Protein AF-A0A4R6T3M1-F1 (afdb_monomer)

Sequence (156 aa):
MNYNQKLEEFLGISLEDYPSTAYSLIEARARRYSRFPEFFSYRYLDEPIFGMFTKIEVVTLEYVNNRHMKLIDEDFNVSKLDVVKKLIDGLVDIYGADDNRNLWLSEDEEEEIILNQWKGRSWDFPKNEEIRAITISLEENNFRLCIHEMGNLIDF

pLDDT: mean 82.92, std 15.26, range [36.41, 96.75]

Foldseek 3Di:
DFLQVLVCVQQVHHPPPPDDPPFDDFDWDDDPPDPWTKTKTKDAAPAAGLNAFGMWIWIDTPQDPKIKIKRKRQQADLVCVVSVQVVLQSCCVRQNAFPVNDNGQDPVQNVCVNVLNRAWTWHDDPPDQRHWIWTWGGDPNMTMIMTIRDDDDPPD

Nearest PDB structures (foldseek):
  4e04-assembly1_A  TM=2.396E-01  e=5.055E-01  Rhodopseudomonas palustris CGA009
  6ae3-assembly2_D  TM=3.972E-01  e=4.264E+00  Mus musculus
  5k5n-assembly2_B  TM=2.914E-01  e=2.989E+00  Homo sapiens
  5f95-assembly1_A  TM=2.564E-01  e=1.558E+00  Homo sapiens
  5k5n-assembly1_A  TM=3.036E-01  e=4.264E+00  Homo sapiens

Mean predicted aligned error: 7.01 Å

Radius of gyration: 15.83 Å; Cα contacts (8 Å, |Δi|>4): 267; chains: 1; bounding box: 46×38×40 Å

Secondary structure (DSSP, 8-state):
--HHHHHHHHHTS-TTSTTSTT---EEEE--TT-SSPEEEEEEEEEEEETTTEEEEEEEEETTEEEEEEEEEETT--GGGHHHHHHHHHHHHHHH-S-TT--SS--HHHHHHHHTT----EEE--TT-TTS-EEEEEEETTEEEEEEE--PPP---

Solvent-accessible surface area (backbone atoms only — not comparable to full-atom values): 8987 Å² total; per-residue (Å²): 133,58,61,54,58,53,50,23,64,71,49,72,48,72,84,78,71,63,89,52,95,85,48,82,42,81,48,77,44,80,43,97,89,46,97,57,47,38,36,38,30,40,47,78,48,95,65,45,44,76,80,59,26,36,31,42,37,38,40,40,41,88,88,44,92,37,42,35,40,31,40,28,20,77,77,53,54,72,91,46,48,70,52,51,51,54,50,52,45,51,47,24,73,68,71,41,50,33,77,87,64,47,68,66,90,48,74,68,52,53,51,25,51,69,69,72,65,30,80,57,51,43,40,77,48,96,86,40,72,80,43,63,27,39,36,37,35,51,54,93,49,25,37,35,44,36,41,36,48,55,58,84,73,79,88,123

Structure (mmCIF, N/CA/C/O backbone):
data_AF-A0A4R6T3M1-F1
#
_entry.id   AF-A0A4R6T3M1-F1
#
loop_
_atom_site.group_PDB
_atom_site.id
_atom_site.type_symbol
_atom_site.label_atom_id
_atom_site.label_alt_id
_atom_site.label_comp_id
_atom_site.label_asym_id
_atom_site.label_entity_id
_atom_site.label_seq_id
_atom_site.pdbx_PDB_ins_code
_atom_site.Cartn_x
_atom_site.Cartn_y
_atom_site.Cartn_z
_atom_site.occupancy
_atom_site.B_iso_or_equiv
_atom_site.auth_seq_id
_atom_site.auth_comp_id
_atom_site.auth_asym_id
_atom_site.auth_atom_id
_atom_site.pdbx_PDB_model_num
ATOM 1 N N . MET A 1 1 ? 9.590 -19.475 3.064 1.00 63.41 1 MET A N 1
ATOM 2 C CA . MET A 1 1 ? 8.956 -18.471 2.191 1.00 63.41 1 MET A CA 1
ATOM 3 C C . MET A 1 1 ? 9.583 -17.126 2.503 1.00 63.41 1 MET A C 1
ATOM 5 O O . MET A 1 1 ? 9.626 -16.783 3.681 1.00 63.41 1 MET A O 1
ATOM 9 N N . ASN A 1 2 ? 10.145 -16.446 1.501 1.00 82.44 2 ASN A N 1
ATOM 10 C CA . ASN A 1 2 ? 10.742 -15.112 1.676 1.00 82.44 2 ASN A CA 1
ATOM 11 C C . ASN A 1 2 ? 9.620 -14.057 1.850 1.00 82.44 2 ASN A C 1
ATOM 13 O O . ASN A 1 2 ? 8.499 -14.288 1.403 1.00 82.44 2 ASN A O 1
ATOM 17 N N . TYR A 1 3 ? 9.898 -12.928 2.507 1.00 85.56 3 TYR A N 1
ATOM 18 C CA . TYR A 1 3 ? 8.975 -11.812 2.750 1.00 85.56 3 TYR A CA 1
ATOM 19 C C . TYR A 1 3 ? 8.263 -11.353 1.476 1.00 85.56 3 TYR A C 1
ATOM 21 O O . TYR A 1 3 ? 7.046 -11.209 1.482 1.00 85.56 3 TYR A O 1
ATOM 29 N N . ASN A 1 4 ? 8.994 -11.224 0.365 1.00 85.25 4 ASN A N 1
ATOM 30 C CA . ASN A 1 4 ? 8.401 -10.801 -0.907 1.00 85.25 4 ASN A CA 1
ATOM 31 C C . ASN A 1 4 ? 7.359 -11.805 -1.419 1.00 85.25 4 ASN A C 1
ATOM 33 O O . ASN A 1 4 ? 6.293 -11.390 -1.845 1.00 85.25 4 ASN A O 1
ATOM 37 N N . GLN A 1 5 ? 7.609 -13.113 -1.284 1.00 88.00 5 GLN A N 1
ATOM 38 C CA . GLN A 1 5 ? 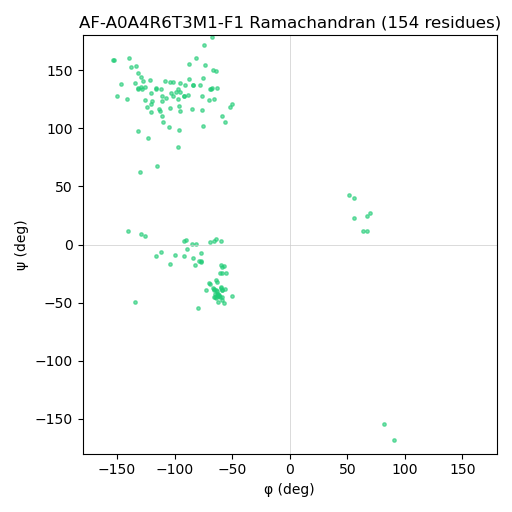6.634 -14.144 -1.669 1.00 88.00 5 GLN A CA 1
ATOM 39 C C . GLN A 1 5 ? 5.382 -14.096 -0.788 1.00 88.00 5 GLN A C 1
ATOM 41 O O . GLN A 1 5 ? 4.275 -14.264 -1.285 1.00 88.00 5 GLN A O 1
ATOM 46 N N . LYS A 1 6 ? 5.549 -13.838 0.519 1.00 92.38 6 LYS A N 1
ATOM 47 C CA . LYS A 1 6 ? 4.408 -13.637 1.423 1.00 92.38 6 LYS A CA 1
ATOM 48 C C . LYS A 1 6 ? 3.585 -12.414 1.022 1.00 92.38 6 LYS A C 1
ATOM 50 O O . LYS A 1 6 ? 2.363 -12.484 1.045 1.00 92.38 6 LYS A O 1
ATOM 55 N N . LEU A 1 7 ? 4.247 -11.315 0.658 1.00 91.38 7 LEU A N 1
ATOM 56 C CA . LEU A 1 7 ? 3.585 -10.096 0.200 1.00 91.38 7 LEU A CA 1
ATOM 57 C C . LEU A 1 7 ? 2.838 -10.322 -1.120 1.00 91.38 7 LEU A C 1
ATOM 59 O O . LEU A 1 7 ? 1.692 -9.903 -1.242 1.00 91.38 7 LEU A O 1
ATOM 63 N N . GLU A 1 8 ? 3.460 -11.001 -2.084 1.00 90.94 8 GLU A N 1
ATOM 64 C CA . GLU A 1 8 ? 2.838 -11.363 -3.363 1.00 90.94 8 GLU A CA 1
ATOM 65 C C . GLU A 1 8 ? 1.588 -12.227 -3.165 1.00 90.94 8 GLU A C 1
ATOM 67 O O . GLU A 1 8 ? 0.537 -11.923 -3.726 1.00 90.94 8 GLU A O 1
ATOM 72 N N . GLU A 1 9 ? 1.670 -13.266 -2.327 1.00 93.06 9 GLU A N 1
ATOM 73 C CA . GLU A 1 9 ? 0.533 -14.137 -2.007 1.00 93.06 9 GLU A CA 1
ATOM 74 C C . GLU A 1 9 ? -0.589 -13.369 -1.300 1.00 93.06 9 GLU A C 1
ATOM 76 O O . GLU A 1 9 ? -1.760 -13.518 -1.645 1.00 93.06 9 GLU A O 1
ATOM 81 N N . PHE A 1 10 ? -0.230 -12.507 -0.349 1.00 94.69 10 PHE A N 1
ATOM 82 C CA . PHE A 1 10 ? -1.178 -11.690 0.400 1.00 94.69 10 PHE A CA 1
ATOM 83 C C . PHE A 1 10 ? -1.916 -10.673 -0.481 1.00 94.69 10 PHE A C 1
ATOM 85 O O . PHE A 1 10 ? -3.127 -10.496 -0.346 1.00 94.69 10 PHE A O 1
ATOM 92 N N . LEU A 1 11 ? -1.198 -10.014 -1.392 1.00 92.00 11 LEU A N 1
ATOM 93 C CA . LEU A 1 11 ? -1.775 -9.036 -2.313 1.00 92.00 11 LEU A CA 1
ATOM 94 C C . LEU A 1 11 ? -2.416 -9.691 -3.546 1.00 92.00 11 LEU A C 1
ATOM 96 O O . LEU A 1 11 ? -3.212 -9.048 -4.226 1.00 92.00 11 LEU A O 1
ATOM 100 N N . GLY A 1 12 ? -2.089 -10.948 -3.849 1.00 89.50 12 GLY A N 1
ATOM 101 C CA . GLY A 1 12 ? -2.553 -11.643 -5.048 1.00 89.50 12 GLY A CA 1
ATOM 102 C C . GLY A 1 12 ? -1.938 -11.109 -6.347 1.00 89.50 12 GLY A C 1
ATOM 103 O O . GLY A 1 12 ? -2.569 -11.196 -7.398 1.00 89.50 12 GLY A O 1
ATOM 104 N N . ILE A 1 13 ? -0.730 -10.539 -6.288 1.00 87.00 13 ILE A N 1
ATOM 105 C CA . ILE A 1 13 ? 0.000 -9.995 -7.447 1.00 87.00 13 ILE A CA 1
ATOM 106 C C . ILE A 1 13 ? 1.453 -10.460 -7.434 1.00 87.00 13 ILE A C 1
ATOM 108 O O . ILE A 1 13 ? 2.001 -10.678 -6.359 1.00 87.00 13 ILE A O 1
ATOM 112 N N . SER A 1 14 ? 2.107 -10.536 -8.599 1.00 85.69 14 SER A N 1
ATOM 113 C CA . SER A 1 14 ? 3.570 -10.642 -8.638 1.00 85.69 14 SER A CA 1
ATOM 114 C C . SER A 1 14 ? 4.217 -9.264 -8.702 1.00 85.69 14 SER A C 1
ATOM 116 O O . SER A 1 14 ? 3.789 -8.383 -9.445 1.00 85.69 14 SER A O 1
ATOM 118 N N . LEU A 1 15 ? 5.283 -9.080 -7.932 1.00 79.88 15 LEU A N 1
ATOM 119 C CA . LEU A 1 15 ? 6.079 -7.863 -7.892 1.00 79.88 15 LEU A CA 1
ATOM 120 C C . LEU A 1 15 ? 7.024 -7.716 -9.096 1.00 79.88 15 LEU A C 1
ATOM 122 O O . LEU A 1 15 ? 7.542 -6.616 -9.313 1.00 79.88 15 LEU A O 1
ATOM 126 N N . GLU A 1 16 ? 7.253 -8.789 -9.860 1.00 76.44 16 GLU A N 1
ATOM 127 C CA . GLU A 1 16 ? 8.139 -8.806 -11.035 1.00 76.44 16 GLU A CA 1
ATO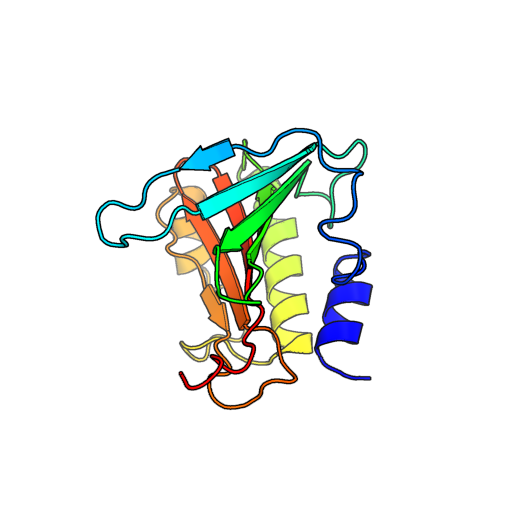M 128 C C . GLU A 1 16 ? 7.425 -8.505 -12.361 1.00 76.44 16 GLU A C 1
ATOM 130 O O . GLU A 1 16 ? 8.086 -8.235 -13.362 1.00 76.44 16 GLU A O 1
ATOM 135 N N . ASP A 1 17 ? 6.090 -8.453 -12.380 1.00 69.56 17 ASP A N 1
ATOM 136 C CA . ASP A 1 17 ? 5.299 -8.210 -13.600 1.00 69.56 17 ASP A CA 1
ATOM 137 C C . ASP A 1 17 ? 5.426 -6.765 -14.152 1.00 69.56 17 ASP A C 1
ATOM 139 O O . ASP A 1 17 ? 4.832 -6.400 -15.178 1.00 69.56 17 ASP A O 1
ATOM 143 N N . TYR A 1 18 ? 6.245 -5.926 -13.505 1.00 70.25 18 TYR A N 1
ATOM 144 C CA . TYR A 1 18 ? 6.271 -4.475 -13.664 1.00 70.25 18 TYR A CA 1
ATOM 145 C C . TYR A 1 18 ? 7.694 -3.914 -13.874 1.00 70.25 18 TYR A C 1
ATOM 147 O O . TYR A 1 18 ? 8.583 -4.237 -13.086 1.00 70.25 18 TYR A O 1
ATOM 155 N N . PRO A 1 19 ? 7.957 -3.004 -14.837 1.00 56.81 19 PRO A N 1
ATOM 156 C CA . PRO A 1 19 ? 7.111 -2.530 -15.927 1.00 56.81 19 PRO A CA 1
ATOM 157 C C . PRO A 1 19 ? 7.420 -3.308 -17.218 1.00 56.81 19 PRO A C 1
ATOM 159 O O . PRO A 1 19 ? 8.366 -3.004 -17.943 1.00 56.81 19 PRO A O 1
ATOM 162 N N . SER A 1 20 ? 6.608 -4.318 -17.528 1.00 49.72 20 SER A N 1
ATOM 163 C CA . SER A 1 20 ? 6.517 -4.820 -18.903 1.00 49.72 20 SER A CA 1
ATOM 164 C C . SER A 1 20 ? 5.712 -3.836 -19.774 1.00 49.7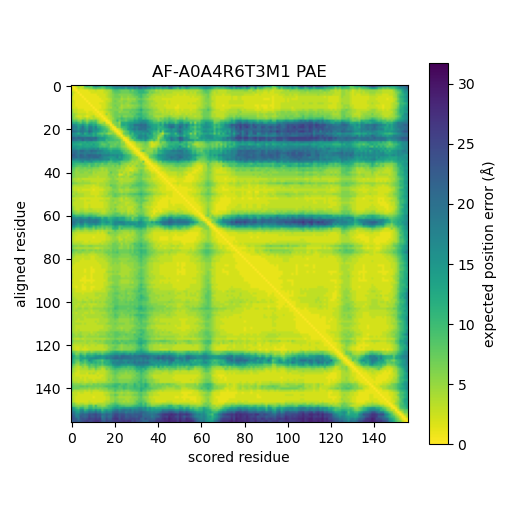2 20 SER A C 1
ATOM 166 O O . SER A 1 20 ? 5.091 -2.897 -19.274 1.00 49.72 20 SER A O 1
ATOM 168 N N . THR A 1 21 ? 5.679 -4.047 -21.093 1.00 50.66 21 THR A N 1
ATOM 169 C CA . THR A 1 21 ? 4.996 -3.200 -22.099 1.00 50.66 21 THR A CA 1
ATOM 170 C C . THR A 1 21 ? 3.472 -3.045 -21.915 1.00 50.66 21 THR A C 1
ATOM 172 O O . THR A 1 21 ? 2.821 -2.434 -22.756 1.00 50.66 21 THR A O 1
ATOM 175 N N . ALA A 1 22 ? 2.881 -3.612 -20.859 1.00 55.47 22 ALA A N 1
ATOM 176 C CA . ALA A 1 22 ? 1.446 -3.600 -20.572 1.00 55.47 22 ALA A CA 1
ATOM 177 C C . ALA A 1 22 ? 0.932 -2.301 -19.904 1.00 55.47 22 ALA A C 1
ATOM 179 O O . ALA A 1 22 ? -0.258 -2.203 -19.605 1.00 55.47 22 ALA A O 1
ATOM 180 N N . TYR A 1 23 ? 1.804 -1.319 -19.654 1.00 62.75 23 TYR A N 1
ATOM 181 C CA . TYR A 1 23 ? 1.466 -0.040 -19.020 1.00 62.75 23 TYR A CA 1
ATOM 182 C C . TYR A 1 23 ? 1.289 1.078 -20.054 1.00 62.75 23 TYR A C 1
ATOM 184 O O . TYR A 1 23 ? 2.133 1.268 -20.926 1.00 62.75 23 TYR A O 1
ATOM 192 N N . SER A 1 24 ? 0.185 1.825 -19.953 1.00 60.72 24 SER A N 1
ATOM 193 C CA . SER A 1 24 ? -0.336 2.643 -21.061 1.00 60.72 24 SER A CA 1
ATOM 194 C C . SER A 1 24 ? 0.197 4.078 -21.142 1.00 60.72 24 SER A C 1
ATOM 196 O O . SER A 1 24 ? -0.158 4.794 -22.077 1.00 60.72 24 SER A O 1
ATOM 198 N N . LEU A 1 25 ? 1.020 4.544 -20.200 1.00 61.69 25 LEU A N 1
ATOM 199 C CA . LEU A 1 25 ? 1.539 5.914 -20.227 1.00 61.69 25 LEU A CA 1
ATOM 200 C C . LEU A 1 25 ? 2.912 5.977 -19.571 1.00 61.69 25 LEU A C 1
ATOM 202 O O . LEU A 1 25 ? 3.020 5.552 -18.439 1.00 61.69 25 LEU A O 1
ATOM 206 N N . ILE A 1 26 ? 3.920 6.541 -20.238 1.00 68.25 26 ILE A N 1
ATOM 207 C CA . ILE A 1 26 ? 5.163 6.986 -19.595 1.00 68.25 26 ILE A CA 1
ATOM 208 C C . ILE A 1 26 ? 5.085 8.509 -19.520 1.00 68.25 26 ILE A C 1
ATOM 210 O O . ILE A 1 26 ? 5.286 9.199 -20.518 1.00 68.25 26 ILE A O 1
ATOM 214 N N . GLU A 1 27 ? 4.746 9.043 -18.352 1.00 72.81 27 GLU A N 1
ATOM 215 C CA . GLU A 1 27 ? 4.862 10.474 -18.078 1.00 72.81 27 GLU A CA 1
ATOM 216 C C . GLU A 1 27 ? 6.239 10.740 -17.463 1.00 72.81 27 GLU A C 1
ATOM 218 O O . GLU A 1 27 ? 6.614 10.088 -16.492 1.00 72.81 27 GLU A O 1
ATOM 223 N N . ALA A 1 28 ? 7.005 11.686 -18.009 1.00 71.38 28 ALA A N 1
ATOM 224 C CA . ALA A 1 28 ? 8.253 12.135 -17.398 1.00 71.38 28 ALA A CA 1
ATOM 225 C C . ALA A 1 28 ? 7.986 13.400 -16.575 1.00 71.38 28 ALA A C 1
ATOM 227 O O . ALA A 1 28 ? 7.578 14.423 -17.131 1.00 71.38 28 ALA A O 1
ATOM 228 N N . ARG A 1 29 ? 8.235 13.356 -15.262 1.00 74.38 29 ARG A N 1
ATOM 229 C CA . ARG A 1 29 ? 8.124 14.535 -14.388 1.00 74.38 29 ARG A CA 1
ATOM 230 C C . ARG A 1 29 ? 9.497 14.959 -13.890 1.00 74.38 29 ARG A C 1
ATOM 232 O O . ARG A 1 29 ? 10.298 14.146 -13.429 1.00 74.38 29 ARG A O 1
ATOM 239 N N . ALA A 1 30 ? 9.762 16.260 -13.957 1.00 65.38 30 ALA A N 1
ATOM 240 C CA . ALA A 1 30 ? 10.952 16.842 -13.354 1.00 65.38 30 ALA A CA 1
ATOM 241 C C . ALA A 1 30 ? 10.770 16.938 -11.832 1.00 65.38 30 ALA A C 1
ATOM 243 O O . ALA A 1 30 ? 9.796 17.518 -11.346 1.00 65.38 30 ALA A O 1
ATOM 244 N N . ARG A 1 31 ? 11.730 16.420 -11.062 1.00 63.62 31 ARG A N 1
ATOM 245 C CA . ARG A 1 31 ? 11.776 16.623 -9.609 1.00 63.62 31 ARG A CA 1
ATOM 246 C C . ARG A 1 31 ? 12.307 18.019 -9.286 1.00 63.62 31 ARG A C 1
ATOM 248 O O . ARG A 1 31 ? 13.332 18.432 -9.814 1.00 63.62 31 ARG A O 1
ATOM 255 N N . ARG A 1 32 ? 11.688 18.712 -8.319 1.00 57.00 32 ARG A N 1
ATOM 256 C CA . ARG A 1 32 ? 12.171 20.028 -7.835 1.00 57.00 32 ARG A CA 1
ATOM 257 C C . ARG A 1 32 ? 13.604 19.994 -7.273 1.00 57.00 32 ARG A C 1
ATOM 259 O O . ARG A 1 32 ? 14.266 21.025 -7.276 1.00 57.00 32 ARG A O 1
ATOM 266 N N . TYR A 1 33 ? 14.078 18.832 -6.812 1.00 60.12 33 TYR A N 1
ATOM 267 C CA . TYR A 1 33 ? 15.370 18.672 -6.124 1.00 60.12 33 TYR A CA 1
ATOM 268 C C . TYR A 1 33 ? 16.298 17.614 -6.746 1.00 60.12 33 TYR A C 1
ATOM 270 O O . TYR A 1 33 ? 17.335 17.304 -6.168 1.00 60.12 33 TYR A O 1
ATOM 278 N N . SER A 1 34 ? 15.953 17.053 -7.909 1.00 63.25 34 SER A N 1
ATOM 279 C CA . SER A 1 34 ? 16.798 16.086 -8.623 1.00 63.25 34 SER A CA 1
ATOM 280 C C . SER A 1 34 ? 16.990 16.540 -10.061 1.00 63.25 34 SER A C 1
ATOM 282 O O . SER A 1 34 ? 16.058 17.028 -10.694 1.00 63.25 34 SER A O 1
ATOM 284 N N . ARG A 1 35 ? 18.206 16.363 -10.584 1.00 64.19 35 ARG A N 1
ATOM 285 C CA . ARG A 1 35 ? 18.504 16.588 -12.006 1.00 64.19 35 ARG A CA 1
ATOM 286 C C . ARG A 1 35 ? 18.004 15.448 -12.896 1.00 64.19 35 ARG A C 1
ATOM 288 O O . ARG A 1 35 ? 18.068 15.580 -14.111 1.00 64.19 35 ARG A O 1
ATOM 295 N N . PHE A 1 36 ? 17.520 14.366 -12.293 1.00 69.06 36 PHE A N 1
ATOM 296 C CA . PHE A 1 36 ? 17.042 13.181 -12.990 1.00 69.06 36 PHE A CA 1
ATOM 297 C C . PHE A 1 36 ? 15.507 13.162 -13.015 1.00 69.06 36 PHE A C 1
ATOM 299 O O . PHE A 1 36 ? 14.892 13.362 -11.958 1.00 69.06 36 PHE A O 1
ATOM 306 N N . PRO A 1 37 ? 14.889 12.953 -14.190 1.00 69.12 37 PRO A N 1
ATOM 307 C CA . PRO A 1 37 ? 13.453 12.787 -14.316 1.00 69.12 37 PRO A CA 1
ATOM 308 C C . PRO A 1 37 ? 12.991 11.489 -13.647 1.00 69.12 37 PRO A C 1
ATOM 310 O O . PRO A 1 37 ? 13.708 10.487 -13.595 1.00 69.12 37 PRO A O 1
ATOM 313 N N . GLU A 1 38 ? 11.762 11.521 -13.151 1.00 75.50 38 GLU A N 1
ATOM 314 C CA . GLU A 1 38 ? 11.014 10.326 -12.777 1.00 75.50 38 GLU A CA 1
ATOM 315 C C . GLU A 1 38 ? 10.085 9.956 -13.926 1.00 75.50 38 GLU A C 1
ATOM 317 O O . GLU A 1 38 ? 9.392 10.819 -14.475 1.00 75.50 38 GLU A O 1
ATOM 322 N N . PHE A 1 39 ? 10.064 8.674 -14.272 1.00 79.06 39 PHE A N 1
ATOM 323 C CA . PHE A 1 39 ? 9.138 8.127 -15.250 1.00 79.06 39 PHE A CA 1
ATOM 324 C C . PHE A 1 39 ? 8.008 7.422 -14.516 1.00 79.06 39 PHE A C 1
ATOM 326 O O . PHE A 1 39 ? 8.248 6.566 -13.666 1.00 79.06 39 PHE A O 1
ATOM 333 N N . PHE A 1 40 ? 6.781 7.787 -14.856 1.00 83.75 40 PHE A N 1
ATOM 334 C CA . PHE A 1 40 ? 5.571 7.264 -14.244 1.00 83.75 40 PHE A CA 1
ATOM 335 C C . PHE A 1 40 ? 4.844 6.411 -15.259 1.00 83.75 40 PHE A C 1
ATOM 337 O O . PHE A 1 40 ? 4.506 6.893 -16.338 1.00 83.75 40 PHE A O 1
ATOM 344 N N . SER A 1 41 ? 4.598 5.163 -14.886 1.00 86.19 41 SER A N 1
ATOM 345 C CA . SER A 1 41 ? 3.740 4.233 -15.604 1.00 86.19 41 SER A CA 1
ATOM 346 C C . SER A 1 41 ? 2.547 3.865 -1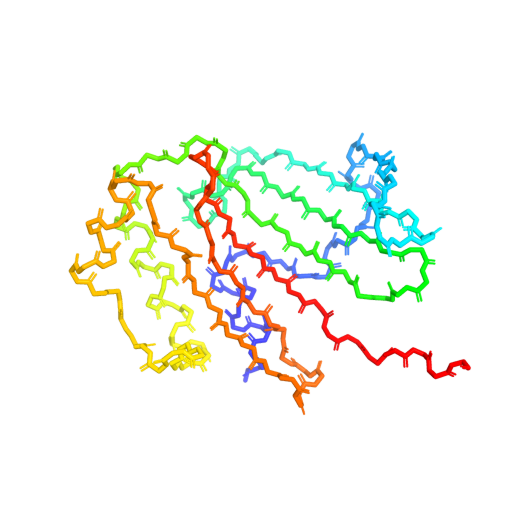4.753 1.00 86.19 41 SER A C 1
ATOM 348 O O . SER A 1 41 ? 2.719 3.564 -13.581 1.00 86.19 41 SER A O 1
ATOM 350 N N . TYR A 1 42 ? 1.335 3.867 -15.305 1.00 87.50 42 TYR A N 1
ATOM 351 C CA . TYR A 1 42 ? 0.164 3.431 -14.543 1.00 87.50 42 TYR A CA 1
ATOM 352 C C . TYR A 1 42 ? -0.820 2.598 -15.356 1.00 87.50 42 TYR A C 1
ATOM 354 O O . TYR A 1 42 ? -0.831 2.620 -16.590 1.00 87.50 42 TYR A O 1
ATOM 362 N N . ARG A 1 43 ? -1.657 1.862 -14.625 1.00 87.12 43 ARG A N 1
ATOM 363 C CA . ARG A 1 43 ? -2.762 1.065 -15.148 1.00 87.12 43 ARG A CA 1
ATOM 364 C C . ARG A 1 43 ? -3.913 1.062 -14.142 1.00 87.12 43 ARG A C 1
ATOM 366 O O . ARG A 1 43 ? -3.683 0.900 -12.946 1.00 87.12 43 ARG A O 1
ATOM 373 N N . TYR A 1 44 ? -5.134 1.195 -14.653 1.00 90.44 44 TYR A N 1
ATOM 374 C CA . TYR A 1 44 ? -6.358 0.918 -13.902 1.00 90.44 44 TYR A CA 1
ATOM 375 C C . TYR A 1 44 ? -6.720 -0.558 -14.026 1.00 90.44 44 TYR A C 1
ATOM 377 O O . TYR A 1 44 ? -6.514 -1.172 -15.079 1.00 90.44 44 TYR A O 1
ATOM 385 N N . LEU A 1 45 ? -7.221 -1.122 -12.939 1.00 89.25 45 LEU A N 1
ATOM 386 C CA . LEU A 1 45 ? -7.547 -2.532 -12.821 1.00 89.25 45 LEU A CA 1
ATOM 387 C C . LEU A 1 45 ? -9.051 -2.740 -12.967 1.00 89.25 45 LEU A C 1
ATOM 389 O O . LEU A 1 45 ? -9.842 -1.977 -12.416 1.00 89.25 45 LEU A O 1
ATOM 393 N N . ASP A 1 46 ? -9.425 -3.800 -13.678 1.00 88.81 46 ASP A N 1
ATOM 394 C CA . ASP A 1 46 ? -10.824 -4.220 -13.793 1.00 88.81 46 ASP A CA 1
ATOM 395 C C . ASP A 1 46 ? -11.343 -4.786 -12.458 1.00 88.81 46 ASP A C 1
ATOM 397 O O . ASP A 1 46 ? -12.506 -4.598 -12.104 1.00 88.81 46 ASP A O 1
ATOM 401 N N . GLU A 1 47 ? -10.458 -5.434 -11.693 1.00 91.56 47 GLU A N 1
ATOM 402 C CA . GLU A 1 47 ? -10.725 -5.960 -10.355 1.00 91.56 47 GLU A CA 1
ATOM 403 C C . GLU A 1 47 ? -9.769 -5.324 -9.329 1.00 91.56 47 GLU A C 1
ATOM 405 O O . GLU A 1 47 ? -8.556 -5.303 -9.564 1.00 91.56 47 GLU A O 1
ATOM 410 N N . PRO A 1 48 ? -10.268 -4.804 -8.189 1.00 93.00 48 PRO A N 1
ATOM 411 C CA . PRO A 1 48 ? -9.411 -4.173 -7.192 1.00 93.00 48 PRO A CA 1
ATOM 412 C C . PRO A 1 48 ? -8.484 -5.173 -6.493 1.00 93.00 48 PRO A C 1
ATOM 414 O O . PRO A 1 48 ? -8.937 -6.193 -5.966 1.00 93.00 48 PRO A O 1
ATOM 417 N N . ILE A 1 49 ? -7.202 -4.830 -6.368 1.00 92.69 49 ILE A N 1
ATOM 418 C CA . ILE A 1 49 ? -6.272 -5.579 -5.518 1.00 92.69 49 ILE A CA 1
ATOM 419 C C . ILE A 1 49 ? -6.682 -5.398 -4.062 1.00 92.69 49 ILE A C 1
ATOM 421 O O . ILE A 1 49 ? -6.986 -4.288 -3.612 1.00 92.69 49 ILE A O 1
ATOM 425 N N . PHE A 1 50 ? -6.692 -6.508 -3.324 1.00 92.88 50 PHE A N 1
ATOM 426 C CA . PHE A 1 50 ? -7.070 -6.534 -1.913 1.00 92.88 50 PHE A CA 1
ATOM 427 C C . PHE A 1 50 ? -8.480 -5.957 -1.649 1.00 92.88 50 PHE A C 1
ATOM 429 O O . PHE A 1 50 ? -8.782 -5.482 -0.558 1.00 92.88 50 PHE A O 1
ATOM 436 N N . GLY A 1 51 ? -9.352 -5.951 -2.669 1.00 91.31 51 GLY A N 1
ATOM 437 C CA . GLY A 1 51 ? -10.693 -5.367 -2.590 1.00 91.31 51 GLY A CA 1
ATOM 438 C C . GLY A 1 51 ? -10.725 -3.840 -2.437 1.00 91.31 51 GLY A C 1
ATOM 439 O O . GLY A 1 51 ? -11.787 -3.294 -2.142 1.00 91.31 51 GLY A O 1
ATOM 440 N N . MET A 1 52 ? -9.593 -3.150 -2.625 1.00 94.88 52 MET A N 1
ATOM 441 C CA . MET A 1 52 ? -9.467 -1.708 -2.382 1.00 94.88 52 MET A CA 1
ATOM 442 C C . MET A 1 52 ? -8.744 -0.964 -3.504 1.00 94.88 52 MET A C 1
ATOM 444 O O . MET A 1 52 ? -9.252 0.046 -3.981 1.00 94.88 52 MET A O 1
ATOM 448 N N . PHE A 1 53 ? -7.581 -1.445 -3.942 1.00 95.94 53 PHE A N 1
ATOM 449 C CA . PHE A 1 53 ? -6.723 -0.697 -4.858 1.00 95.94 53 PHE A CA 1
ATOM 450 C C . PHE A 1 53 ? -7.136 -0.909 -6.311 1.00 95.94 53 PHE A C 1
ATOM 452 O O . PHE A 1 53 ? -7.038 -2.015 -6.840 1.00 95.94 53 PHE A O 1
ATOM 459 N N . THR A 1 54 ? -7.565 0.157 -6.977 1.00 94.94 54 THR A N 1
ATOM 460 C CA . THR A 1 54 ? -8.050 0.129 -8.367 1.00 94.94 54 THR A CA 1
ATOM 461 C C . THR A 1 54 ? -6.998 0.578 -9.374 1.00 94.94 54 THR A C 1
ATOM 463 O O . THR A 1 54 ? -7.196 0.437 -10.582 1.00 94.94 54 THR A O 1
ATOM 466 N N . LYS A 1 55 ? -5.867 1.107 -8.903 1.00 93.00 55 LYS A N 1
ATOM 467 C CA . LYS A 1 55 ? -4.798 1.638 -9.743 1.00 93.00 55 LYS A CA 1
ATOM 468 C C . LYS A 1 55 ? -3.436 1.155 -9.270 1.00 93.00 55 LYS A C 1
ATOM 470 O O . LYS A 1 55 ? -3.145 1.147 -8.077 1.00 93.00 55 LYS A O 1
ATOM 475 N N . ILE A 1 56 ? -2.583 0.809 -10.229 1.00 91.06 56 ILE A N 1
ATOM 476 C CA . ILE A 1 56 ? -1.156 0.568 -10.006 1.00 91.06 56 ILE A CA 1
ATOM 477 C C . ILE A 1 56 ? -0.383 1.690 -10.684 1.00 91.06 56 ILE A C 1
ATOM 479 O O . 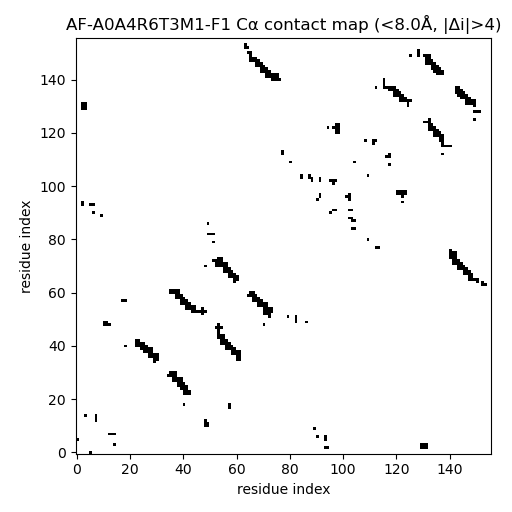ILE A 1 56 ? -0.571 1.932 -11.876 1.00 91.06 56 ILE A O 1
ATOM 483 N N . GLU A 1 57 ? 0.504 2.342 -9.944 1.00 90.06 57 GLU A N 1
ATOM 484 C CA . GLU A 1 57 ? 1.497 3.281 -10.460 1.00 90.06 57 GLU A CA 1
ATOM 485 C C . GLU A 1 57 ? 2.900 2.728 -10.189 1.00 90.06 57 GLU A C 1
ATOM 487 O O . GLU A 1 57 ? 3.202 2.270 -9.093 1.00 90.06 57 GLU A O 1
ATOM 492 N N . VAL A 1 58 ? 3.768 2.768 -11.189 1.00 87.31 58 VAL A N 1
ATOM 493 C CA . VAL A 1 58 ? 5.167 2.363 -11.114 1.00 87.31 58 VAL A CA 1
ATOM 494 C C . VAL A 1 58 ? 6.008 3.583 -11.446 1.00 87.31 58 VAL A C 1
ATOM 496 O O . VAL A 1 58 ? 5.849 4.184 -12.509 1.00 87.31 58 VAL A O 1
ATOM 499 N N . VAL A 1 59 ? 6.898 3.945 -10.531 1.00 83.19 59 VAL A N 1
ATOM 500 C CA . VAL A 1 59 ? 7.852 5.038 -10.701 1.00 83.19 59 VAL A CA 1
ATOM 501 C C . VAL A 1 59 ? 9.239 4.444 -10.892 1.00 83.19 59 VAL A C 1
ATOM 503 O O . VAL A 1 59 ? 9.700 3.655 -10.064 1.00 83.19 59 VAL A O 1
ATOM 506 N N . THR A 1 60 ? 9.906 4.833 -11.975 1.00 77.62 60 THR A N 1
ATOM 507 C CA . THR A 1 60 ? 11.287 4.440 -12.276 1.00 77.62 60 THR A CA 1
ATOM 508 C C . THR A 1 60 ? 12.177 5.672 -12.405 1.00 77.62 60 THR A C 1
ATOM 510 O O . THR A 1 60 ? 11.765 6.691 -12.964 1.00 77.62 60 THR A O 1
ATOM 513 N N . LEU A 1 61 ? 13.411 5.578 -11.912 1.00 70.56 61 LEU A N 1
ATOM 514 C CA . LEU A 1 61 ? 14.420 6.639 -11.976 1.00 70.56 61 LEU A CA 1
ATOM 515 C C . LEU A 1 61 ? 15.461 6.298 -13.051 1.00 70.56 61 LEU A C 1
ATOM 517 O O . LEU A 1 61 ? 15.877 5.151 -13.152 1.00 70.56 61 LEU A O 1
ATOM 521 N N . GLU A 1 62 ? 15.913 7.292 -13.823 1.00 58.53 62 GLU A N 1
ATOM 522 C CA . GLU A 1 62 ? 16.743 7.104 -15.036 1.00 58.53 62 GLU A CA 1
ATOM 523 C C . GLU A 1 62 ? 18.066 6.325 -14.823 1.00 58.53 62 GLU A C 1
ATOM 525 O O . GLU A 1 62 ? 18.613 5.789 -15.779 1.00 58.53 62 GLU A O 1
ATOM 530 N N . TYR A 1 63 ? 18.565 6.200 -13.586 1.00 54.78 63 TYR A N 1
ATOM 531 C CA . TYR A 1 63 ? 19.839 5.521 -13.274 1.00 54.78 63 TYR A CA 1
ATOM 532 C C . TYR A 1 63 ? 19.804 4.682 -11.994 1.00 54.78 63 TYR A C 1
ATOM 534 O O . TYR A 1 63 ? 20.844 4.248 -11.501 1.00 54.78 63 TYR A O 1
ATOM 542 N N . VAL A 1 64 ? 18.614 4.458 -11.436 1.00 54.09 64 VAL A N 1
ATOM 543 C CA . VAL A 1 64 ? 18.446 3.633 -10.243 1.00 54.09 64 VAL A CA 1
ATOM 544 C C . VAL A 1 64 ? 17.522 2.491 -10.628 1.00 54.09 64 VAL A C 1
ATOM 546 O O . VAL A 1 64 ? 16.376 2.732 -10.994 1.00 54.09 64 VAL A O 1
ATOM 549 N N . ASN A 1 65 ? 17.990 1.248 -10.497 1.00 53.72 65 ASN A N 1
ATOM 550 C CA . ASN A 1 65 ? 17.134 0.059 -10.614 1.00 53.72 65 ASN A CA 1
ATOM 551 C C . ASN A 1 65 ? 16.059 -0.003 -9.507 1.00 53.72 65 ASN A C 1
ATOM 553 O O . ASN A 1 65 ? 15.324 -0.979 -9.420 1.00 53.72 65 ASN A O 1
ATOM 557 N N . ASN A 1 66 ? 15.955 1.027 -8.663 1.00 65.19 66 ASN A N 1
ATOM 558 C CA . ASN A 1 66 ? 14.947 1.134 -7.625 1.00 65.19 66 ASN A CA 1
ATOM 559 C C . ASN A 1 66 ? 13.617 1.500 -8.279 1.00 65.19 66 ASN A C 1
ATOM 561 O O . ASN A 1 66 ? 13.371 2.650 -8.658 1.00 65.19 66 ASN A O 1
ATOM 565 N N . ARG A 1 67 ? 12.762 0.489 -8.424 1.00 74.06 67 ARG A N 1
ATOM 566 C CA . ARG A 1 67 ? 11.364 0.660 -8.797 1.00 74.06 67 ARG A CA 1
ATOM 567 C C . ARG A 1 67 ? 10.557 0.968 -7.540 1.00 74.06 67 ARG A C 1
ATOM 569 O O . ARG A 1 67 ? 10.717 0.333 -6.495 1.00 74.06 67 ARG A O 1
ATOM 576 N N . HIS A 1 68 ? 9.643 1.920 -7.659 1.00 83.88 68 HIS A N 1
ATOM 577 C CA . HIS A 1 68 ? 8.631 2.169 -6.640 1.00 83.88 68 HIS A CA 1
ATOM 578 C C . HIS A 1 68 ? 7.274 1.811 -7.213 1.00 83.88 68 HIS A C 1
ATOM 580 O O . HIS A 1 68 ? 6.812 2.451 -8.156 1.00 83.88 68 HIS A O 1
ATOM 586 N N . MET A 1 69 ? 6.637 0.795 -6.649 1.00 88.44 69 MET A N 1
ATOM 587 C CA . MET A 1 69 ? 5.261 0.462 -6.988 1.00 88.44 69 MET A CA 1
ATOM 588 C C . MET A 1 69 ? 4.333 1.108 -5.973 1.00 88.44 69 MET A C 1
ATOM 590 O O . MET A 1 69 ? 4.612 1.103 -4.779 1.00 88.44 69 MET A O 1
ATOM 594 N N . LYS A 1 70 ? 3.218 1.645 -6.443 1.00 92.38 70 LYS A N 1
ATOM 595 C CA . LYS A 1 70 ? 2.137 2.154 -5.616 1.00 92.38 70 LYS A CA 1
ATOM 596 C C . LYS A 1 70 ? 0.852 1.472 -6.037 1.00 92.38 70 LYS A C 1
ATOM 598 O O . LYS A 1 70 ? 0.472 1.544 -7.204 1.00 92.38 70 LYS A O 1
ATOM 603 N N . LEU A 1 71 ? 0.180 0.849 -5.084 1.00 94.81 71 LEU A N 1
ATOM 604 C CA . LEU A 1 71 ? -1.218 0.475 -5.219 1.00 94.81 71 LEU A CA 1
ATOM 605 C C . LEU A 1 71 ? -2.045 1.629 -4.661 1.00 94.81 71 LEU A C 1
ATOM 607 O O . LEU A 1 71 ? -1.764 2.111 -3.563 1.00 94.81 71 LEU A O 1
ATOM 611 N N . ILE A 1 72 ? -3.004 2.117 -5.439 1.00 95.62 72 ILE A N 1
ATOM 612 C CA . ILE A 1 72 ? -3.719 3.361 -5.160 1.00 95.62 72 ILE A CA 1
ATOM 613 C C . ILE A 1 72 ? -5.223 3.106 -5.213 1.00 95.62 72 ILE A C 1
ATOM 615 O O . ILE A 1 72 ? -5.736 2.475 -6.140 1.00 95.62 72 ILE A O 1
ATOM 619 N N . ASP A 1 73 ? -5.909 3.621 -4.203 1.00 96.50 73 ASP A N 1
ATOM 620 C CA . ASP A 1 73 ? -7.346 3.851 -4.178 1.00 96.50 73 ASP A CA 1
ATOM 621 C C . ASP A 1 73 ? -7.567 5.367 -4.205 1.00 96.50 73 ASP A C 1
ATOM 623 O O . ASP A 1 73 ? -7.268 6.047 -3.224 1.00 96.50 73 ASP A O 1
ATOM 627 N N . GLU A 1 74 ? -7.990 5.901 -5.354 1.00 93.75 74 GLU A N 1
ATOM 628 C CA . GLU A 1 74 ? -8.062 7.354 -5.594 1.00 93.75 74 GLU A CA 1
ATOM 629 C C . GLU A 1 74 ? -9.284 8.028 -4.954 1.00 93.75 74 GLU A C 1
ATOM 631 O O . GLU A 1 74 ? -9.303 9.245 -4.799 1.00 93.75 74 GLU A O 1
ATOM 636 N N . ASP A 1 75 ? -10.265 7.228 -4.531 1.00 92.50 75 ASP A N 1
ATOM 637 C CA . ASP A 1 75 ? -11.491 7.671 -3.869 1.00 92.50 75 ASP A CA 1
ATOM 638 C C . ASP A 1 75 ? -11.701 6.840 -2.593 1.00 92.50 75 ASP A C 1
ATOM 640 O O . ASP A 1 75 ? -12.657 6.060 -2.448 1.00 92.50 75 ASP A O 1
ATOM 644 N N . PHE A 1 76 ? -10.757 6.962 -1.657 1.00 94.62 76 PHE A N 1
ATOM 645 C CA . PHE A 1 76 ? -10.855 6.287 -0.372 1.00 94.62 76 PHE A CA 1
ATOM 646 C C . PHE A 1 76 ? -12.068 6.798 0.412 1.00 94.62 76 PHE A C 1
ATOM 648 O O . PHE A 1 76 ? -12.316 7.998 0.530 1.00 94.62 76 PHE A O 1
ATOM 655 N N . ASN A 1 77 ? -12.817 5.862 0.990 1.00 91.69 77 ASN A N 1
ATOM 656 C CA . ASN A 1 77 ? -13.963 6.144 1.843 1.00 91.69 77 ASN A CA 1
ATOM 657 C C . ASN A 1 77 ? -13.858 5.322 3.127 1.00 91.69 77 ASN A C 1
ATOM 659 O O . ASN A 1 77 ? -13.436 4.167 3.100 1.00 91.69 77 ASN A O 1
ATOM 663 N N . VAL A 1 78 ? -14.351 5.880 4.231 1.00 91.00 78 VAL A N 1
ATOM 664 C CA . VAL A 1 78 ? -14.361 5.274 5.570 1.00 91.00 78 VAL A CA 1
ATOM 665 C C . VAL A 1 78 ? -15.047 3.904 5.597 1.00 91.00 78 VAL A C 1
ATOM 667 O O . VAL A 1 78 ? -14.698 3.057 6.413 1.00 91.00 78 VAL A O 1
ATOM 670 N N . SER A 1 79 ? -15.957 3.611 4.662 1.00 93.56 79 SER A N 1
ATOM 671 C CA . SER A 1 79 ? -16.534 2.264 4.526 1.00 93.56 79 SER A CA 1
ATOM 672 C C . SER A 1 79 ? -15.494 1.166 4.250 1.00 93.56 79 SER A C 1
ATOM 674 O O . SER A 1 79 ? -15.799 -0.010 4.411 1.00 93.56 79 SER A O 1
ATOM 676 N N . LYS A 1 80 ? -14.285 1.530 3.803 1.00 93.81 80 LYS A N 1
ATOM 677 C CA . LYS A 1 80 ? -13.158 0.624 3.550 1.00 93.81 80 LYS A CA 1
ATOM 678 C C . LYS A 1 80 ? -12.241 0.464 4.772 1.00 93.81 80 LYS A C 1
ATOM 680 O O . LYS A 1 80 ? -11.255 -0.259 4.679 1.00 93.81 80 LYS A O 1
ATOM 685 N N . LEU A 1 81 ? -12.552 1.075 5.922 1.00 94.62 81 LEU A N 1
ATOM 686 C CA . LEU A 1 81 ? -11.714 1.006 7.129 1.00 94.62 81 LEU A CA 1
ATOM 687 C C . LEU A 1 81 ? -11.453 -0.440 7.584 1.00 94.62 81 LEU A C 1
ATOM 689 O O . LEU A 1 81 ? -10.326 -0.779 7.930 1.00 94.62 81 LEU A O 1
ATOM 693 N N . ASP A 1 82 ? -12.445 -1.326 7.490 1.00 95.12 82 ASP A N 1
ATOM 694 C CA . ASP A 1 82 ? -12.251 -2.752 7.796 1.00 95.12 82 ASP A CA 1
ATOM 695 C C . ASP A 1 82 ? -11.263 -3.438 6.839 1.00 95.12 82 ASP A C 1
ATOM 697 O O . ASP A 1 82 ? -10.567 -4.378 7.223 1.00 95.12 82 ASP A O 1
ATOM 701 N N . VAL A 1 83 ? -11.184 -2.981 5.585 1.00 95.44 83 VAL A N 1
ATOM 702 C CA . VAL A 1 83 ? -10.194 -3.464 4.612 1.00 95.44 83 VAL A CA 1
ATOM 703 C C . VAL A 1 83 ? -8.805 -2.938 4.969 1.00 95.44 83 VAL A C 1
ATOM 705 O O . VAL A 1 83 ? -7.842 -3.697 4.910 1.00 95.44 83 VAL A O 1
ATOM 708 N N . VAL A 1 84 ? -8.701 -1.686 5.426 1.00 95.56 84 VAL A N 1
ATOM 709 C CA . VAL A 1 84 ? -7.444 -1.106 5.929 1.00 95.56 84 VAL A CA 1
ATOM 710 C C . VAL A 1 84 ? -6.928 -1.867 7.149 1.00 95.56 84 VAL A C 1
ATOM 712 O O . VAL A 1 84 ? -5.747 -2.198 7.191 1.00 95.56 84 VAL A O 1
ATOM 715 N N . LYS A 1 85 ? -7.796 -2.215 8.107 1.00 95.81 85 LYS A N 1
ATOM 716 C CA . LYS A 1 85 ? -7.414 -3.033 9.271 1.00 95.81 85 LYS A CA 1
ATOM 717 C C . LYS A 1 85 ? -6.818 -4.370 8.841 1.00 95.81 85 LYS A C 1
ATOM 719 O O . LYS A 1 85 ? -5.698 -4.688 9.216 1.00 95.81 85 LYS A O 1
ATOM 724 N N . LYS A 1 86 ? -7.509 -5.090 7.951 1.00 96.69 86 LYS A N 1
ATOM 725 C CA . LYS A 1 86 ? -7.013 -6.357 7.386 1.00 96.69 86 LYS A CA 1
ATOM 726 C C . LYS A 1 86 ? -5.697 -6.193 6.630 1.00 96.69 86 LYS A C 1
ATOM 728 O O . LYS A 1 86 ? -4.861 -7.091 6.675 1.00 96.69 86 LYS A O 1
ATOM 733 N N . LEU A 1 87 ? -5.524 -5.072 5.925 1.00 96.75 87 LEU A N 1
ATOM 734 C CA . LEU A 1 87 ? -4.277 -4.764 5.233 1.00 96.75 87 LEU A CA 1
ATOM 735 C C . LEU A 1 87 ? -3.133 -4.639 6.243 1.00 96.75 87 LEU A C 1
ATOM 737 O O . LEU A 1 87 ? -2.098 -5.273 6.071 1.00 96.75 87 LEU A O 1
ATOM 741 N N . ILE A 1 88 ? -3.334 -3.852 7.302 1.00 95.94 88 ILE A N 1
ATOM 742 C CA . ILE A 1 88 ? -2.335 -3.625 8.351 1.00 95.94 88 ILE A CA 1
ATOM 743 C C . ILE A 1 88 ? -2.019 -4.918 9.095 1.00 95.94 88 ILE A C 1
ATOM 745 O O . ILE A 1 88 ? -0.843 -5.228 9.254 1.00 95.94 88 ILE A O 1
ATOM 749 N N . ASP A 1 89 ? -3.030 -5.688 9.491 1.00 96.19 89 ASP A N 1
ATOM 750 C CA . ASP A 1 89 ? -2.839 -6.961 10.191 1.00 96.19 89 ASP A CA 1
ATOM 751 C C . ASP A 1 89 ? -2.005 -7.932 9.343 1.00 96.19 89 ASP A C 1
ATOM 753 O O . ASP A 1 89 ? -1.032 -8.506 9.825 1.00 96.19 89 ASP A O 1
ATOM 757 N N . GLY A 1 90 ? -2.307 -8.047 8.045 1.00 96.06 90 GLY A N 1
ATOM 758 C CA . GLY A 1 90 ? -1.523 -8.887 7.140 1.00 96.06 90 GLY A CA 1
ATOM 759 C C . GLY A 1 90 ? -0.094 -8.381 6.923 1.00 96.06 90 GLY A C 1
ATOM 760 O O . GLY A 1 90 ? 0.840 -9.180 6.876 1.00 96.06 90 GLY A O 1
ATOM 761 N N . LEU A 1 91 ? 0.118 -7.062 6.851 1.00 95.38 91 LEU A N 1
ATOM 762 C CA . LEU A 1 91 ? 1.470 -6.493 6.812 1.00 95.38 91 LEU A CA 1
ATOM 763 C C . LEU A 1 91 ? 2.234 -6.781 8.110 1.00 95.38 91 LEU A C 1
ATOM 765 O O . LEU A 1 91 ? 3.410 -7.133 8.045 1.00 95.38 91 LEU A O 1
ATOM 769 N N . VAL A 1 92 ? 1.579 -6.713 9.268 1.00 95.38 92 VAL A N 1
ATOM 770 C CA . VAL A 1 92 ? 2.184 -7.067 10.558 1.00 95.38 92 VAL A CA 1
ATOM 771 C C . VAL A 1 92 ? 2.518 -8.557 10.635 1.00 95.38 92 VAL A C 1
ATOM 773 O O . VAL A 1 92 ? 3.594 -8.915 11.109 1.00 95.38 92 VAL A O 1
ATOM 776 N N . ASP A 1 93 ? 1.671 -9.438 10.110 1.00 95.31 93 ASP A N 1
ATOM 777 C CA . ASP A 1 93 ? 1.959 -10.876 10.048 1.00 95.31 93 ASP A CA 1
ATOM 778 C C . ASP A 1 93 ? 3.176 -11.195 9.162 1.00 95.31 93 ASP A C 1
ATOM 780 O O . ASP A 1 93 ? 3.925 -12.152 9.409 1.00 95.31 93 ASP A O 1
ATOM 784 N N . ILE A 1 94 ? 3.396 -10.396 8.115 1.00 93.19 94 ILE A N 1
ATOM 785 C CA . ILE A 1 94 ? 4.533 -10.555 7.208 1.00 93.19 94 ILE A CA 1
ATOM 786 C C . ILE A 1 94 ? 5.800 -9.961 7.822 1.00 93.19 94 ILE A C 1
ATOM 788 O O . ILE A 1 94 ? 6.811 -10.661 7.900 1.00 93.19 94 ILE A O 1
ATOM 792 N N . TYR A 1 95 ? 5.748 -8.693 8.230 1.00 91.31 95 TYR A N 1
ATOM 793 C CA . TYR A 1 95 ? 6.907 -7.855 8.551 1.00 91.31 95 TYR A CA 1
ATOM 794 C C . TYR A 1 95 ? 7.149 -7.658 10.050 1.00 91.31 95 TYR A C 1
ATOM 796 O O . TYR A 1 95 ? 8.256 -7.296 10.447 1.00 91.31 95 TYR A O 1
ATOM 804 N N . GLY A 1 96 ? 6.158 -7.936 10.893 1.00 92.88 96 GLY A N 1
ATOM 805 C CA . GLY A 1 96 ? 6.155 -7.574 12.304 1.00 92.88 96 GLY A CA 1
ATOM 806 C C . GLY A 1 96 ? 5.714 -6.127 12.526 1.00 92.88 96 GLY A C 1
ATOM 807 O O . GLY A 1 96 ? 4.964 -5.549 11.741 1.00 92.88 96 GLY A O 1
ATOM 808 N N . ALA A 1 97 ? 6.166 -5.540 13.632 1.00 93.62 97 ALA A N 1
ATOM 809 C CA . ALA A 1 97 ? 5.804 -4.172 13.982 1.00 93.62 97 ALA A CA 1
ATOM 810 C C . ALA A 1 97 ? 6.332 -3.154 12.957 1.00 93.62 97 ALA A C 1
ATOM 812 O O . ALA A 1 97 ? 7.389 -3.371 12.363 1.00 93.62 97 ALA A O 1
ATOM 813 N N . ASP A 1 98 ? 5.604 -2.050 12.792 1.00 92.75 98 ASP A N 1
ATOM 814 C CA . ASP A 1 98 ? 6.049 -0.908 11.986 1.00 92.75 98 ASP A CA 1
ATOM 815 C C . ASP A 1 98 ? 7.256 -0.185 12.628 1.00 92.75 98 ASP A C 1
ATOM 817 O O . ASP A 1 98 ? 7.709 -0.528 13.728 1.00 92.75 98 ASP A O 1
ATOM 821 N N . ASP A 1 99 ? 7.773 0.853 11.968 1.00 91.19 99 ASP A N 1
ATOM 822 C CA . ASP A 1 99 ? 8.916 1.640 12.459 1.00 91.19 99 ASP A CA 1
ATOM 823 C C . ASP A 1 99 ? 8.652 2.319 13.819 1.00 91.19 99 ASP A C 1
ATOM 825 O O . ASP A 1 99 ? 9.581 2.583 14.591 1.00 91.19 99 ASP A O 1
ATOM 829 N N . ASN A 1 100 ? 7.380 2.560 14.149 1.00 92.12 100 ASN A N 1
ATOM 830 C CA . ASN A 1 100 ? 6.928 3.108 15.427 1.00 92.12 100 ASN A CA 1
ATOM 831 C C . ASN A 1 100 ? 6.624 2.017 16.472 1.00 92.12 100 ASN A C 1
ATOM 833 O O . ASN A 1 100 ? 6.234 2.333 17.597 1.00 92.12 100 ASN A O 1
ATOM 837 N N . ARG A 1 101 ? 6.879 0.744 16.142 1.00 92.06 101 ARG A N 1
ATOM 838 C CA . ARG A 1 101 ? 6.631 -0.460 16.952 1.00 92.06 101 ARG A CA 1
ATOM 839 C C . ARG A 1 101 ? 5.156 -0.785 17.186 1.00 92.06 101 ARG A C 1
ATOM 841 O O . ARG A 1 101 ? 4.835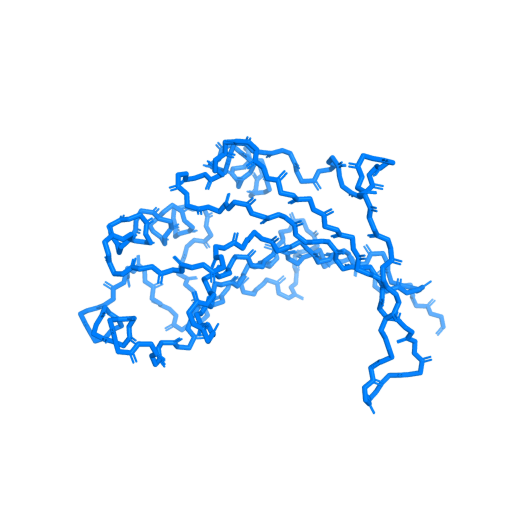 -1.490 18.146 1.00 92.06 101 ARG A O 1
ATOM 848 N N . ASN A 1 102 ? 4.268 -0.335 16.310 1.00 93.31 102 ASN A N 1
ATOM 849 C CA . ASN A 1 102 ? 2.860 -0.696 16.366 1.00 93.31 102 ASN A CA 1
ATOM 850 C C . ASN A 1 102 ? 2.617 -2.040 15.675 1.00 93.31 102 ASN A C 1
ATOM 852 O O . ASN A 1 102 ? 3.130 -2.306 14.589 1.00 93.31 102 ASN A O 1
ATOM 856 N N . LEU A 1 103 ? 1.792 -2.875 16.305 1.00 94.19 103 LEU A N 1
ATOM 857 C CA . LEU A 1 103 ? 1.412 -4.206 15.815 1.00 94.19 103 LEU A CA 1
ATOM 858 C C . LEU A 1 103 ? -0.062 -4.294 15.396 1.00 94.19 103 LEU A C 1
ATOM 860 O O . LEU A 1 103 ? -0.497 -5.316 14.889 1.00 94.19 103 LEU A O 1
ATOM 864 N N . TRP A 1 104 ? -0.843 -3.246 15.630 1.00 93.25 104 TRP A N 1
ATOM 865 C CA . TRP A 1 104 ? -2.255 -3.161 15.263 1.00 93.25 104 TRP A CA 1
ATOM 866 C C . TRP A 1 104 ? -2.614 -1.695 15.064 1.00 93.25 104 TRP A C 1
ATOM 868 O O . TRP A 1 104 ? -1.901 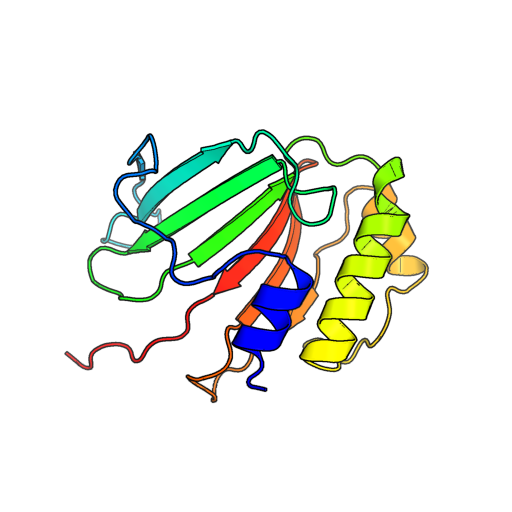-0.826 15.573 1.00 93.25 104 TRP A O 1
ATOM 878 N N . LEU A 1 105 ? -3.684 -1.417 14.323 1.00 93.62 105 LEU A N 1
ATOM 879 C CA . LEU A 1 105 ? -4.236 -0.070 14.177 1.00 93.62 105 LEU A CA 1
ATOM 880 C C . LEU A 1 105 ? -4.882 0.374 15.500 1.00 93.62 105 LEU A C 1
ATOM 882 O O . LEU A 1 105 ? -5.717 -0.347 16.044 1.00 93.62 105 LEU A O 1
ATOM 886 N N . SER A 1 106 ? -4.458 1.512 16.049 1.00 94.31 106 SER A N 1
ATOM 887 C CA . SER A 1 106 ? -5.021 2.056 17.293 1.00 94.31 106 SER A CA 1
ATOM 888 C C . SER A 1 106 ? -6.325 2.825 17.054 1.00 94.31 106 SER A C 1
ATOM 890 O O . SER A 1 106 ? -6.582 3.275 15.941 1.00 94.31 106 SER A O 1
ATOM 892 N N . GLU A 1 107 ? -7.133 3.014 18.104 1.00 95.19 107 GLU A N 1
ATOM 893 C CA . GLU A 1 107 ? -8.369 3.815 18.026 1.00 95.19 107 GLU A CA 1
ATOM 894 C C . GLU A 1 107 ? -8.088 5.261 17.580 1.00 95.19 107 GLU A C 1
ATOM 896 O O . GLU A 1 107 ? -8.822 5.795 16.750 1.00 95.19 107 GLU A O 1
ATOM 901 N N . ASP A 1 108 ? -6.988 5.856 18.056 1.00 96.06 108 ASP A N 1
ATOM 902 C CA . ASP A 1 108 ? -6.556 7.199 17.652 1.00 96.06 108 ASP A CA 1
ATOM 903 C C . ASP A 1 108 ? -6.265 7.258 16.142 1.00 96.06 108 ASP A C 1
ATOM 905 O O . ASP A 1 108 ? -6.696 8.178 15.452 1.00 96.06 108 ASP A O 1
ATOM 909 N N . GLU A 1 109 ? -5.587 6.248 15.589 1.00 95.69 109 GLU A N 1
ATOM 910 C CA . GLU A 1 109 ? -5.324 6.192 14.147 1.00 95.69 109 GLU A CA 1
ATOM 911 C C . GLU A 1 109 ? -6.588 5.935 13.324 1.00 95.69 109 GLU A C 1
ATOM 913 O O . GLU A 1 109 ? -6.709 6.451 12.214 1.00 95.69 109 GLU A O 1
ATOM 918 N N . GLU A 1 110 ? -7.543 5.157 13.839 1.00 95.62 110 GLU A N 1
ATOM 919 C CA . GLU A 1 110 ? -8.846 4.999 13.189 1.00 95.62 110 GLU A CA 1
ATOM 920 C C . GLU A 1 110 ? -9.568 6.344 13.074 1.00 95.62 110 GLU A C 1
ATOM 922 O O . GLU A 1 110 ? -10.077 6.679 12.000 1.00 95.62 110 GLU A O 1
ATOM 927 N N . GLU A 1 111 ? -9.573 7.137 14.148 1.00 96.31 111 GLU A N 1
ATOM 928 C CA . GLU A 1 111 ? -10.130 8.489 14.139 1.00 96.31 111 GLU A CA 1
ATOM 929 C C . GLU A 1 111 ? -9.377 9.395 13.155 1.00 96.31 111 GLU A C 1
ATOM 931 O O . GLU A 1 111 ? -9.999 10.082 12.340 1.00 96.31 111 GLU A O 1
ATOM 936 N N . GLU A 1 112 ? -8.044 9.341 13.141 1.00 95.56 112 GLU A N 1
ATOM 937 C CA . GLU A 1 112 ? -7.235 10.085 12.175 1.00 95.56 112 GLU A CA 1
ATOM 938 C C . GLU A 1 112 ? -7.546 9.694 10.719 1.00 95.56 112 GLU A C 1
ATOM 940 O O . GLU A 1 112 ? -7.572 10.566 9.846 1.00 95.56 112 GLU A O 1
ATOM 945 N N . ILE A 1 113 ? -7.808 8.415 10.424 1.00 95.00 113 ILE A N 1
ATOM 946 C CA . ILE A 1 113 ? -8.196 7.957 9.078 1.00 95.00 113 ILE A CA 1
ATOM 947 C C . ILE A 1 113 ? -9.564 8.527 8.702 1.00 95.00 113 ILE A C 1
ATOM 949 O O . ILE A 1 113 ? -9.732 9.042 7.596 1.00 95.00 113 ILE A O 1
ATOM 953 N N . ILE A 1 114 ? -10.531 8.478 9.622 1.00 93.44 114 ILE A N 1
ATOM 954 C CA . ILE A 1 114 ? -11.878 9.031 9.421 1.00 93.44 114 ILE A CA 1
ATOM 955 C C . ILE A 1 114 ? -11.812 10.532 9.118 1.00 93.44 114 ILE A C 1
ATOM 957 O O . ILE A 1 114 ? -12.552 11.030 8.268 1.00 93.44 114 ILE A O 1
ATOM 961 N N . LEU A 1 115 ? -10.912 11.248 9.791 1.00 93.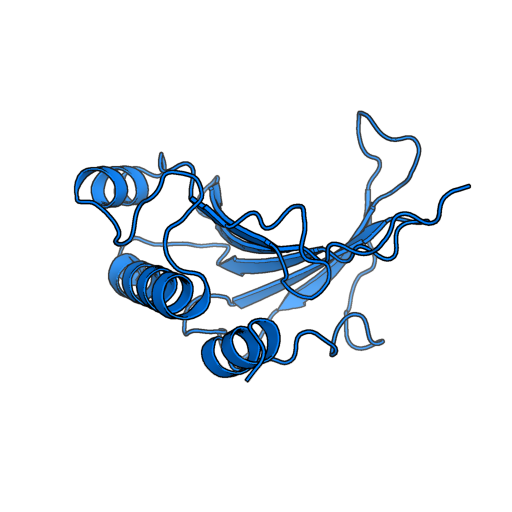62 115 LEU A N 1
ATOM 962 C CA . LEU A 1 115 ? -10.716 12.686 9.628 1.00 93.62 115 LEU A CA 1
ATOM 963 C C . LEU A 1 115 ? -9.777 13.054 8.464 1.00 93.62 115 LEU A C 1
ATOM 965 O O . LEU A 1 115 ? -9.561 14.245 8.232 1.00 93.62 115 LEU A O 1
ATOM 969 N N . ASN A 1 116 ? -9.241 12.071 7.725 1.00 91.69 116 ASN A N 1
ATOM 970 C CA . ASN A 1 116 ? -8.248 12.252 6.655 1.00 91.69 116 ASN A CA 1
ATOM 971 C C . ASN A 1 116 ? -6.985 13.007 7.135 1.00 91.69 116 ASN A C 1
ATOM 973 O O . ASN A 1 116 ? -6.458 13.889 6.457 1.00 91.69 116 ASN A O 1
ATOM 977 N N . GLN A 1 117 ? -6.533 12.689 8.349 1.00 93.62 117 GLN A N 1
ATOM 978 C CA . GLN A 1 117 ? -5.360 13.272 9.015 1.00 93.62 117 GLN A CA 1
ATOM 979 C C . GLN A 1 117 ? -4.252 12.246 9.278 1.00 93.62 117 GLN A C 1
ATOM 981 O O . GLN A 1 117 ? -3.138 12.627 9.648 1.00 93.62 117 GLN A O 1
ATOM 986 N N . TRP A 1 118 ? -4.546 10.961 9.073 1.00 94.75 118 TRP A N 1
ATOM 987 C CA . TRP A 1 118 ? -3.610 9.882 9.345 1.00 94.75 118 TRP A CA 1
ATOM 988 C C . TRP A 1 118 ? -2.402 9.934 8.417 1.00 94.75 118 TRP A C 1
ATOM 990 O O . TRP A 1 118 ? -2.519 9.913 7.192 1.00 94.75 118 TRP A O 1
ATOM 1000 N N . LYS A 1 119 ? -1.212 9.965 9.018 1.00 89.31 119 LYS A N 1
ATOM 1001 C CA . LYS A 1 119 ? 0.057 10.076 8.284 1.00 89.31 119 LYS A CA 1
ATOM 1002 C C . LYS A 1 119 ? 0.493 8.769 7.631 1.00 89.31 119 LYS A C 1
ATOM 1004 O O . LYS A 1 119 ? 1.375 8.798 6.773 1.00 89.31 119 LYS A O 1
ATOM 1009 N N . GLY A 1 120 ? -0.119 7.653 8.024 1.00 94.44 120 GLY A N 1
ATOM 1010 C CA . GLY A 1 120 ? 0.247 6.331 7.549 1.00 94.44 120 GLY A CA 1
ATOM 1011 C C . GLY A 1 120 ? 1.298 5.631 8.408 1.00 94.44 120 GLY A C 1
ATOM 1012 O O . GLY A 1 120 ? 1.616 6.066 9.516 1.00 94.44 120 GLY A O 1
ATOM 1013 N N . ARG A 1 121 ? 1.839 4.527 7.884 1.00 95.62 121 ARG A N 1
ATOM 1014 C CA . ARG A 1 121 ? 2.845 3.679 8.543 1.00 95.62 121 ARG A CA 1
ATOM 1015 C C . ARG A 1 121 ? 3.922 3.247 7.567 1.00 95.62 121 ARG A C 1
ATOM 1017 O O . ARG A 1 121 ? 3.648 3.096 6.378 1.00 95.62 121 ARG A O 1
ATOM 1024 N N . SER A 1 122 ? 5.109 2.984 8.096 1.00 94.12 122 SER A N 1
ATOM 1025 C CA . SER A 1 122 ? 6.257 2.497 7.336 1.00 94.12 122 SER A CA 1
ATOM 1026 C C . SER A 1 122 ? 6.865 1.268 7.994 1.00 94.12 122 SER A C 1
ATOM 1028 O O . SER A 1 122 ? 6.900 1.161 9.219 1.00 94.12 122 SER A O 1
ATOM 1030 N N . TRP A 1 123 ? 7.340 0.358 7.154 1.00 92.38 123 TRP A N 1
ATOM 1031 C CA . TRP A 1 123 ? 8.177 -0.776 7.503 1.00 92.38 123 TRP A CA 1
ATOM 1032 C C . TRP A 1 123 ? 9.455 -0.666 6.677 1.00 92.38 123 TRP A C 1
ATOM 1034 O O . TRP A 1 123 ? 9.519 -1.146 5.537 1.00 92.38 123 TRP A O 1
ATOM 1044 N N . ASP A 1 124 ? 10.461 -0.009 7.247 1.00 83.94 124 ASP A N 1
ATOM 1045 C CA . ASP A 1 124 ? 11.743 0.205 6.594 1.00 83.94 124 ASP A CA 1
ATOM 1046 C C . ASP A 1 124 ? 12.764 -0.851 7.040 1.00 83.94 124 ASP A C 1
ATOM 1048 O O . ASP A 1 124 ? 13.091 -1.006 8.218 1.00 83.94 124 ASP A O 1
ATOM 1052 N N . PHE A 1 125 ? 13.352 -1.557 6.069 1.00 74.06 125 PHE A N 1
ATOM 1053 C CA . PHE A 1 125 ? 14.409 -2.549 6.307 1.00 74.06 125 PHE A CA 1
ATOM 1054 C C . PHE A 1 125 ? 15.731 -2.116 5.659 1.00 74.06 125 PHE A C 1
ATOM 1056 O O . PHE A 1 125 ? 16.221 -2.773 4.741 1.00 74.06 125 PHE A O 1
ATOM 1063 N N . PRO A 1 126 ? 16.375 -1.037 6.149 1.00 59.25 126 PRO A N 1
ATOM 1064 C CA . PRO A 1 126 ? 17.508 -0.377 5.487 1.00 59.25 126 PRO A CA 1
ATOM 1065 C C . PRO A 1 126 ? 18.793 -1.220 5.384 1.00 59.25 126 PRO A C 1
ATOM 1067 O O . PRO A 1 126 ? 19.819 -0.718 4.937 1.00 59.25 126 PRO A O 1
ATOM 1070 N N . LYS A 1 127 ? 18.785 -2.480 5.836 1.00 58.28 127 LYS A N 1
ATOM 1071 C CA . LYS A 1 127 ? 19.952 -3.379 5.836 1.00 58.28 127 LYS A CA 1
ATOM 1072 C C . LYS A 1 127 ? 19.682 -4.748 5.211 1.00 58.28 127 LYS A C 1
ATOM 1074 O O . LYS A 1 127 ? 20.518 -5.635 5.364 1.00 58.28 127 LYS A O 1
ATOM 1079 N N . ASN A 1 128 ? 18.531 -4.951 4.569 1.00 60.94 128 ASN A N 1
ATOM 1080 C CA . ASN A 1 128 ? 18.207 -6.232 3.955 1.00 60.94 128 ASN A CA 1
ATOM 1081 C C . ASN A 1 128 ? 17.692 -6.038 2.526 1.00 60.94 128 ASN A C 1
ATOM 1083 O O . ASN A 1 128 ? 16.516 -5.760 2.322 1.00 60.94 128 ASN A O 1
ATOM 1087 N N . GLU A 1 129 ? 18.588 -6.213 1.552 1.00 59.94 129 GLU A N 1
ATOM 1088 C CA . GLU A 1 129 ? 18.294 -6.114 0.111 1.00 59.94 129 GLU A CA 1
ATOM 1089 C C . GLU A 1 129 ? 17.214 -7.110 -0.349 1.00 59.94 129 GLU A C 1
ATOM 1091 O O . GLU A 1 129 ? 16.588 -6.921 -1.388 1.00 59.94 129 GLU A O 1
ATOM 1096 N N . GLU A 1 130 ? 16.956 -8.167 0.425 1.00 66.44 130 GLU A N 1
ATOM 1097 C CA . GLU A 1 130 ? 15.948 -9.171 0.087 1.00 66.44 130 GLU A CA 1
ATOM 1098 C C . GLU A 1 130 ? 14.527 -8.775 0.516 1.00 66.44 130 GLU A C 1
ATOM 1100 O O . GLU A 1 130 ? 13.566 -9.423 0.095 1.00 66.44 130 GLU A O 1
ATOM 1105 N N . ILE A 1 131 ? 14.370 -7.730 1.337 1.00 77.81 131 ILE A N 1
ATOM 1106 C CA . ILE A 1 131 ? 13.081 -7.311 1.896 1.00 77.81 131 ILE A CA 1
ATOM 1107 C C . ILE A 1 131 ? 12.704 -5.942 1.334 1.00 77.81 131 ILE A C 1
ATOM 1109 O O . ILE A 1 131 ? 13.366 -4.940 1.597 1.00 77.81 131 ILE A O 1
ATOM 1113 N N . ARG A 1 132 ? 11.597 -5.885 0.588 1.00 82.25 132 ARG A N 1
ATOM 1114 C CA . ARG A 1 132 ? 11.057 -4.605 0.115 1.00 82.25 132 ARG A CA 1
ATOM 1115 C C . ARG A 1 132 ? 10.505 -3.794 1.285 1.00 82.25 132 ARG A C 1
ATOM 1117 O O . ARG A 1 132 ? 9.763 -4.333 2.106 1.00 82.25 132 ARG A O 1
ATOM 1124 N N . ALA A 1 133 ? 10.851 -2.508 1.325 1.00 88.00 133 ALA A N 1
ATOM 1125 C CA . ALA A 1 133 ? 10.276 -1.574 2.285 1.00 88.00 133 ALA A CA 1
ATOM 1126 C C . ALA A 1 133 ? 8.847 -1.211 1.865 1.00 88.00 133 ALA A C 1
ATOM 1128 O O . ALA A 1 133 ? 8.547 -1.106 0.669 1.00 88.00 133 ALA A O 1
ATOM 1129 N N . ILE A 1 134 ? 7.970 -1.046 2.850 1.00 91.38 134 ILE A N 1
ATOM 1130 C CA . ILE A 1 134 ? 6.541 -0.824 2.637 1.00 91.38 134 ILE A CA 1
ATOM 1131 C C . ILE A 1 134 ? 6.111 0.437 3.364 1.00 91.38 134 ILE A C 1
ATOM 1133 O O . ILE A 1 134 ? 6.427 0.621 4.534 1.00 91.38 134 ILE A O 1
ATOM 1137 N N . THR A 1 135 ? 5.320 1.271 2.700 1.00 94.31 135 THR A N 1
ATOM 1138 C CA . THR A 1 135 ? 4.669 2.417 3.333 1.00 94.31 135 THR A CA 1
ATOM 1139 C C . THR A 1 135 ? 3.201 2.434 2.959 1.00 94.31 135 THR A C 1
ATOM 1141 O O . THR A 1 135 ? 2.858 2.286 1.791 1.00 94.31 135 THR A O 1
ATOM 1144 N N . ILE A 1 136 ? 2.326 2.649 3.931 1.00 96.00 136 ILE A N 1
ATOM 1145 C CA . ILE A 1 136 ? 0.918 2.973 3.703 1.00 96.00 136 ILE A CA 1
ATOM 1146 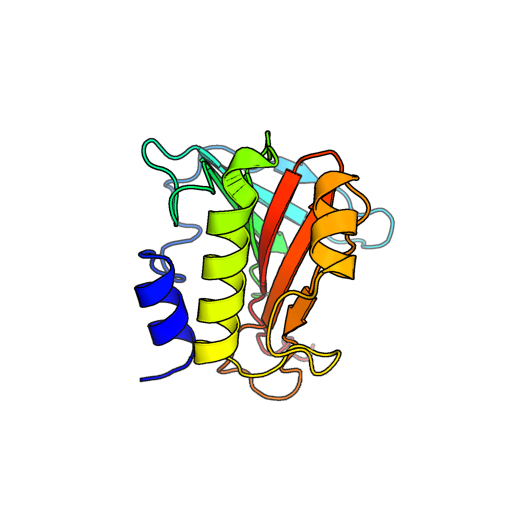C C . ILE A 1 136 ? 0.686 4.427 4.064 1.00 96.00 136 ILE A C 1
ATOM 1148 O O . ILE A 1 136 ? 1.251 4.900 5.044 1.00 96.00 136 ILE A O 1
ATOM 1152 N N . SER A 1 137 ? -0.126 5.140 3.293 1.00 95.69 137 SER A N 1
ATOM 1153 C CA . SER A 1 137 ? -0.463 6.534 3.583 1.00 95.69 137 SER A CA 1
ATOM 1154 C C . SER A 1 137 ? -1.828 6.923 3.032 1.00 95.69 137 SER A C 1
ATOM 1156 O O . SER A 1 137 ? -2.351 6.291 2.112 1.00 95.69 137 SER A O 1
ATOM 1158 N N . LEU A 1 138 ? -2.392 7.983 3.610 1.00 94.31 138 LEU A N 1
ATOM 1159 C CA . LEU A 1 138 ? -3.632 8.606 3.176 1.00 94.31 138 LEU A CA 1
ATOM 1160 C C . LEU A 1 138 ? -3.360 10.091 2.907 1.00 94.31 138 LEU A C 1
ATOM 1162 O O . LEU A 1 138 ? -2.934 10.824 3.795 1.00 94.31 138 LEU A O 1
ATOM 1166 N N . GLU A 1 139 ? -3.563 10.533 1.668 1.00 90.50 139 GLU A N 1
ATOM 1167 C CA . GLU A 1 139 ? -3.332 11.922 1.257 1.00 90.50 139 GLU A CA 1
ATOM 1168 C C . GLU A 1 139 ? -4.417 12.359 0.272 1.00 90.50 139 GLU A C 1
ATOM 1170 O O . GLU A 1 139 ? -4.608 11.717 -0.759 1.00 90.50 139 GLU A O 1
ATOM 1175 N N . GLU A 1 140 ? -5.122 13.457 0.563 1.00 87.44 140 GLU A N 1
ATOM 1176 C CA . GLU A 1 140 ? -6.171 14.003 -0.320 1.00 87.44 140 GLU A CA 1
ATOM 1177 C C . GLU A 1 140 ? -7.219 12.945 -0.739 1.00 87.44 140 GLU A C 1
ATOM 1179 O O . GLU A 1 140 ? -7.590 12.868 -1.905 1.00 87.44 140 GLU A O 1
ATOM 1184 N N . ASN A 1 141 ? -7.672 12.101 0.200 1.00 88.38 141 ASN A N 1
ATOM 1185 C CA . ASN A 1 141 ? -8.554 10.943 -0.041 1.00 88.38 141 ASN A CA 1
ATOM 1186 C C . ASN A 1 141 ? -7.958 9.827 -0.918 1.00 88.38 141 ASN A C 1
ATOM 1188 O O . ASN A 1 141 ? -8.673 8.907 -1.302 1.00 88.38 141 ASN A O 1
ATOM 1192 N N . ASN A 1 142 ? -6.657 9.855 -1.202 1.00 93.50 142 ASN A N 1
ATOM 1193 C CA . ASN A 1 142 ? -5.968 8.755 -1.860 1.00 93.50 142 ASN A CA 1
ATOM 1194 C C . ASN A 1 142 ? -5.331 7.856 -0.807 1.00 93.50 142 ASN A C 1
ATOM 1196 O O . ASN A 1 142 ? -4.380 8.272 -0.140 1.00 93.50 142 ASN A O 1
ATOM 1200 N N . PHE A 1 143 ? -5.802 6.616 -0.699 1.00 96.12 143 PHE A N 1
ATOM 1201 C CA . PHE A 1 143 ? -5.124 5.606 0.106 1.00 96.12 143 PHE A CA 1
ATOM 1202 C C . PHE A 1 143 ? -4.084 4.894 -0.756 1.00 96.12 143 PHE A C 1
ATOM 1204 O O . PHE A 1 143 ? -4.377 4.440 -1.866 1.00 96.12 143 PHE A O 1
ATOM 1211 N N . ARG A 1 144 ? -2.848 4.814 -0.268 1.00 96.75 144 ARG A N 1
ATOM 1212 C CA . ARG A 1 144 ? -1.709 4.304 -1.035 1.00 96.75 144 ARG A CA 1
ATOM 1213 C C . ARG A 1 144 ? -0.964 3.245 -0.241 1.00 96.75 144 ARG A C 1
ATOM 1215 O O . ARG A 1 144 ? -0.673 3.451 0.930 1.00 96.75 144 ARG A O 1
ATOM 1222 N N . LEU A 1 145 ? -0.610 2.151 -0.908 1.00 96.25 145 LEU A N 1
ATOM 1223 C CA . LEU A 1 145 ? 0.410 1.202 -0.468 1.00 96.25 145 LEU A CA 1
ATOM 1224 C C . LEU A 1 145 ? 1.606 1.328 -1.410 1.00 96.25 145 LEU A C 1
ATOM 1226 O O . LEU A 1 145 ? 1.526 0.957 -2.580 1.00 96.25 145 LEU A O 1
ATOM 1230 N N . CYS A 1 146 ? 2.705 1.859 -0.900 1.00 93.00 146 CYS A N 1
ATOM 1231 C CA . CYS A 1 146 ? 3.971 2.000 -1.595 1.00 93.00 146 CYS A CA 1
ATOM 1232 C C . CYS A 1 146 ? 4.885 0.817 -1.263 1.00 93.00 146 CYS A C 1
ATOM 1234 O O . CYS A 1 146 ? 5.089 0.479 -0.099 1.00 93.00 146 CYS A O 1
ATOM 1236 N N . ILE A 1 147 ? 5.457 0.212 -2.298 1.00 90.81 147 ILE A N 1
ATOM 1237 C CA . ILE A 1 147 ? 6.379 -0.918 -2.234 1.00 90.81 147 ILE A CA 1
ATOM 1238 C C . ILE A 1 147 ? 7.685 -0.461 -2.875 1.00 90.81 147 ILE A C 1
ATOM 1240 O O . ILE A 1 147 ? 7.741 -0.160 -4.072 1.00 90.81 147 ILE A O 1
ATOM 1244 N N . HIS A 1 148 ? 8.733 -0.381 -2.064 1.00 85.19 148 HIS A N 1
ATOM 1245 C CA . HIS A 1 148 ? 10.023 0.177 -2.440 1.00 85.19 148 HIS A CA 1
ATOM 1246 C C . HIS A 1 148 ? 11.026 -0.949 -2.671 1.00 85.19 148 HIS A C 1
ATOM 1248 O O . HIS A 1 148 ? 11.357 -1.705 -1.755 1.00 85.19 148 HIS A O 1
ATOM 1254 N N . GLU A 1 149 ? 11.530 -1.053 -3.897 1.00 75.25 149 GLU A N 1
ATOM 1255 C CA . GLU A 1 149 ? 12.697 -1.879 -4.184 1.00 75.25 149 GLU A CA 1
ATOM 1256 C C . GLU A 1 149 ? 13.956 -1.152 -3.697 1.00 75.25 149 GLU A C 1
ATOM 1258 O O . GLU A 1 149 ? 14.287 -0.061 -4.167 1.00 75.25 149 GLU A O 1
ATOM 1263 N N . MET A 1 150 ? 14.631 -1.747 -2.716 1.00 62.34 150 MET A N 1
ATOM 1264 C CA . MET A 1 150 ? 15.917 -1.282 -2.202 1.00 62.34 150 MET A CA 1
ATOM 1265 C C . MET A 1 150 ? 17.020 -2.092 -2.893 1.00 62.34 150 MET A C 1
ATOM 1267 O O . MET A 1 150 ? 17.454 -3.118 -2.378 1.00 62.34 150 MET A O 1
ATOM 1271 N N . GLY A 1 151 ? 17.429 -1.680 -4.093 1.00 53.91 151 GLY A N 1
ATOM 1272 C CA . GLY A 1 151 ? 18.587 -2.251 -4.778 1.00 53.91 151 GLY A CA 1
ATOM 1273 C C . GLY A 1 151 ? 19.883 -1.544 -4.381 1.00 53.91 151 GLY A C 1
ATOM 1274 O O . GLY A 1 151 ? 19.864 -0.368 -4.003 1.00 53.91 151 GLY A O 1
ATOM 1275 N N . ASN A 1 152 ? 21.020 -2.240 -4.511 1.00 45.81 152 ASN A N 1
ATOM 1276 C CA . ASN A 1 152 ? 22.332 -1.598 -4.463 1.00 45.81 152 ASN A CA 1
ATOM 1277 C C . ASN A 1 152 ? 22.350 -0.427 -5.451 1.00 45.81 152 ASN A C 1
ATOM 1279 O O . ASN A 1 152 ? 22.194 -0.610 -6.663 1.00 45.81 152 ASN A O 1
ATOM 1283 N N . LEU A 1 153 ? 22.549 0.780 -4.914 1.00 46.28 153 LEU A N 1
ATOM 1284 C CA . LEU A 1 153 ? 23.077 1.895 -5.684 1.00 46.28 153 LEU A CA 1
ATOM 1285 C C . LEU A 1 153 ? 24.326 1.356 -6.376 1.00 46.28 153 LEU A C 1
ATOM 1287 O O . LEU A 1 153 ? 25.226 0.847 -5.713 1.00 46.28 153 LEU A O 1
ATOM 1291 N N . ILE A 1 154 ? 24.360 1.400 -7.703 1.00 38.69 154 ILE A N 1
ATOM 1292 C CA . ILE A 1 154 ? 25.616 1.177 -8.403 1.00 38.69 154 ILE A CA 1
ATOM 1293 C C . ILE A 1 154 ? 26.558 2.264 -7.876 1.00 38.69 154 ILE A C 1
ATOM 1295 O O . ILE A 1 154 ? 26.318 3.448 -8.121 1.00 38.69 154 ILE A O 1
ATOM 1299 N N . ASP A 1 155 ? 27.560 1.857 -7.094 1.00 36.41 155 ASP A N 1
ATOM 1300 C CA . ASP A 1 155 ? 28.705 2.689 -6.743 1.00 36.41 155 ASP A CA 1
ATOM 1301 C C . ASP A 1 155 ? 29.344 3.136 -8.066 1.00 36.41 155 ASP A C 1
ATOM 1303 O O . ASP A 1 155 ? 29.964 2.333 -8.771 1.00 36.41 155 ASP A O 1
ATOM 1307 N N . PHE A 1 156 ? 29.132 4.400 -8.431 1.00 37.38 156 PHE A N 1
ATOM 1308 C CA . PHE A 1 156 ? 29.851 5.085 -9.503 1.00 37.38 156 PHE A CA 1
ATOM 1309 C C . PHE A 1 156 ? 30.857 6.062 -8.900 1.00 37.38 156 PHE A C 1
ATOM 1311 O O . PHE A 1 156 ? 30.454 6.861 -8.022 1.00 37.38 156 PHE A O 1
#

Organism: NCBI:txid1442587